Protein AF-A0A2G9HVF0-F1 (afdb_monomer_lite)

Radius of gyration: 11.87 Å; chains: 1; bounding box: 30×28×26 Å

Sequence (80 aa):
MAVGDKVQIKCKIREYDLDIEALAVIHEFLTHFPRAQDHDEALDIFLDDYFLSHNSNVLDKERVHGVVRSLLEGLAIIND

Structure (mmCIF, N/CA/C/O backbone):
data_AF-A0A2G9HVF0-F1
#
_entry.id   AF-A0A2G9HVF0-F1
#
loop_
_atom_site.group_PDB
_atom_site.id
_atom_site.type_symbol
_atom_site.label_atom_id
_atom_site.label_alt_id
_atom_site.label_comp_id
_atom_site.label_asym_id
_atom_site.label_entity_id
_atom_site.label_seq_id
_atom_site.pdbx_PDB_ins_code
_atom_site.Cartn_x
_atom_site.Cartn_y
_atom_site.Cartn_z
_atom_site.occupancy
_atom_site.B_iso_or_equiv
_atom_site.auth_seq_id
_atom_site.auth_comp_id
_atom_site.auth_asym_id
_atom_site.auth_atom_id
_atom_site.pdbx_PDB_model_num
ATOM 1 N N . MET A 1 1 ? 3.065 11.711 -13.228 1.00 62.66 1 MET A N 1
ATOM 2 C CA . MET A 1 1 ? 2.310 11.712 -11.960 1.00 62.66 1 MET A CA 1
ATOM 3 C C . MET A 1 1 ? 3.244 11.223 -10.872 1.00 62.66 1 MET A C 1
ATOM 5 O O . MET A 1 1 ? 3.982 10.280 -11.145 1.00 62.66 1 MET A O 1
ATOM 9 N N . ALA A 1 2 ? 3.287 11.893 -9.719 1.00 81.62 2 ALA A N 1
ATOM 10 C CA . ALA A 1 2 ? 4.146 11.472 -8.616 1.00 81.62 2 ALA A CA 1
ATOM 11 C C . ALA A 1 2 ? 3.595 10.189 -7.968 1.00 81.62 2 ALA A C 1
ATOM 13 O O . ALA A 1 2 ? 2.401 9.908 -8.060 1.00 81.62 2 ALA A O 1
ATOM 14 N N . VAL A 1 3 ? 4.459 9.404 -7.319 1.00 80.88 3 VAL A N 1
ATOM 15 C CA . VAL A 1 3 ? 4.063 8.137 -6.677 1.00 80.88 3 VAL A CA 1
ATOM 16 C C . VAL A 1 3 ? 3.021 8.375 -5.576 1.00 80.88 3 VAL A C 1
ATOM 18 O O . VAL A 1 3 ? 2.047 7.636 -5.495 1.00 80.88 3 VAL A O 1
ATOM 21 N N . GLY A 1 4 ? 3.150 9.455 -4.798 1.00 83.75 4 GLY A N 1
ATOM 22 C CA . GLY A 1 4 ? 2.155 9.822 -3.783 1.00 83.75 4 GLY A CA 1
ATOM 23 C C . GLY A 1 4 ? 0.756 10.079 -4.358 1.00 83.75 4 GLY A C 1
ATOM 24 O O . GLY A 1 4 ? -0.227 9.582 -3.812 1.00 83.75 4 GLY A O 1
ATOM 25 N N . ASP A 1 5 ? 0.663 10.772 -5.499 1.00 85.62 5 ASP A N 1
ATOM 26 C CA . ASP A 1 5 ? -0.620 11.025 -6.173 1.00 85.62 5 ASP A CA 1
ATOM 27 C C . ASP A 1 5 ? -1.263 9.714 -6.644 1.00 85.62 5 ASP A C 1
ATOM 29 O O . ASP A 1 5 ? -2.472 9.526 -6.510 1.00 85.62 5 ASP A O 1
ATOM 33 N N . LYS A 1 6 ? -0.449 8.779 -7.163 1.00 87.50 6 LYS A N 1
ATOM 34 C CA . LYS A 1 6 ? -0.918 7.450 -7.582 1.00 87.50 6 LYS A CA 1
ATOM 35 C C . LYS A 1 6 ? -1.537 6.682 -6.417 1.00 87.50 6 LYS A C 1
ATOM 37 O O . LYS A 1 6 ? -2.643 6.164 -6.562 1.00 87.50 6 LYS A O 1
ATOM 42 N N . VAL A 1 7 ? -0.846 6.642 -5.274 1.00 90.06 7 VAL A N 1
ATOM 43 C CA . VAL A 1 7 ? -1.319 5.945 -4.068 1.00 90.06 7 VAL A CA 1
ATOM 44 C C . VAL A 1 7 ? -2.659 6.515 -3.616 1.00 90.06 7 VAL A C 1
ATOM 46 O O . VAL A 1 7 ? -3.614 5.761 -3.435 1.00 90.06 7 VAL A O 1
ATOM 49 N N . GLN A 1 8 ? -2.765 7.841 -3.519 1.00 90.00 8 GLN A N 1
ATOM 50 C CA . GLN A 1 8 ? -4.004 8.502 -3.106 1.00 90.00 8 GLN A CA 1
ATOM 51 C C . GLN A 1 8 ? -5.164 8.228 -4.074 1.00 90.00 8 GLN A C 1
ATOM 53 O O . GLN A 1 8 ? -6.271 7.919 -3.634 1.00 90.00 8 GLN A O 1
ATOM 58 N N . ILE A 1 9 ? -4.927 8.295 -5.391 1.00 91.25 9 ILE A N 1
ATOM 59 C CA . ILE A 1 9 ? -5.957 8.019 -6.406 1.00 91.25 9 ILE A CA 1
ATOM 60 C C . ILE A 1 9 ? -6.444 6.569 -6.314 1.00 91.25 9 ILE A C 1
ATOM 62 O O . ILE A 1 9 ? -7.652 6.334 -6.316 1.00 91.25 9 ILE A O 1
ATOM 66 N N . LYS A 1 10 ? -5.530 5.600 -6.206 1.00 90.69 10 LYS A N 1
ATOM 67 C CA . LYS A 1 10 ? -5.867 4.173 -6.099 1.00 90.69 10 LYS A CA 1
ATOM 68 C C . LYS A 1 10 ? -6.640 3.858 -4.819 1.00 90.69 10 LYS A C 1
ATOM 70 O O . LYS A 1 10 ? -7.665 3.185 -4.900 1.00 90.69 10 LYS A O 1
ATOM 75 N N . CYS A 1 11 ? -6.208 4.397 -3.676 1.00 91.31 11 CYS A N 1
ATOM 76 C CA . CYS A 1 11 ? -6.932 4.258 -2.409 1.00 91.31 11 CYS A CA 1
ATOM 77 C C . CYS A 1 11 ? -8.352 4.823 -2.532 1.00 91.31 11 CYS A C 1
ATOM 79 O O . CYS A 1 11 ? -9.316 4.141 -2.202 1.00 91.31 11 CYS A O 1
ATOM 81 N N . LYS A 1 12 ? -8.495 6.018 -3.119 1.00 91.06 12 LYS A N 1
ATOM 82 C CA . LYS A 1 12 ? -9.795 6.667 -3.316 1.00 91.06 12 LYS A CA 1
ATOM 83 C C . LYS A 1 12 ? -10.735 5.876 -4.231 1.00 91.06 12 LYS A C 1
ATOM 85 O O . LYS A 1 12 ? -11.921 5.790 -3.935 1.00 91.06 12 LYS A O 1
ATOM 90 N N . ILE A 1 13 ? -10.232 5.310 -5.333 1.00 92.31 13 ILE A N 1
ATOM 91 C CA . ILE A 1 13 ? -11.033 4.482 -6.257 1.00 92.31 13 ILE A CA 1
ATOM 92 C C . ILE A 1 13 ? -11.566 3.228 -5.554 1.00 92.31 13 ILE A C 1
ATOM 94 O O . ILE A 1 13 ? -12.677 2.797 -5.842 1.00 92.31 13 ILE A O 1
ATOM 98 N N . ARG A 1 14 ? -10.777 2.659 -4.639 1.00 90.75 14 ARG A N 1
ATOM 99 C CA . ARG A 1 14 ? -11.122 1.458 -3.872 1.00 90.75 14 ARG A CA 1
ATOM 100 C C . ARG A 1 14 ? -11.788 1.760 -2.520 1.00 90.75 14 ARG A C 1
ATOM 102 O O . ARG A 1 14 ? -11.928 0.857 -1.708 1.00 90.75 14 ARG A O 1
ATOM 109 N N . GLU A 1 15 ? -12.187 3.012 -2.286 1.00 91.88 15 GLU A N 1
ATOM 110 C CA . GLU A 1 15 ? -12.868 3.464 -1.063 1.00 91.88 15 GLU A CA 1
ATOM 111 C C . GLU A 1 15 ? -12.069 3.234 0.236 1.00 91.88 15 GLU A C 1
ATOM 113 O O . GLU A 1 15 ? -12.653 3.065 1.308 1.00 91.88 15 GLU A O 1
ATOM 118 N N . TYR A 1 16 ? -10.734 3.266 0.154 1.00 92.94 16 TYR A N 1
ATOM 119 C CA . TYR A 1 16 ? -9.870 3.281 1.332 1.00 92.94 16 TYR A CA 1
ATOM 120 C C . TYR A 1 16 ? -9.729 4.686 1.915 1.00 92.94 16 TYR A C 1
ATOM 122 O O . TYR A 1 16 ? -9.510 5.659 1.187 1.00 92.94 16 TYR A O 1
ATOM 130 N N . ASP A 1 17 ? -9.759 4.759 3.241 1.00 92.62 17 ASP A N 1
ATOM 131 C CA . ASP A 1 17 ? -9.305 5.907 4.015 1.00 92.62 17 ASP A CA 1
ATOM 132 C C . ASP A 1 17 ? -7.815 5.734 4.337 1.00 92.62 17 ASP A C 1
ATOM 134 O O . ASP A 1 17 ? -7.414 4.736 4.942 1.00 92.62 17 ASP A O 1
ATOM 138 N N . LEU A 1 18 ? -6.985 6.667 3.870 1.00 91.38 18 LEU A N 1
ATOM 139 C CA . LEU A 1 18 ? -5.529 6.580 3.948 1.00 91.38 18 LEU A CA 1
ATOM 140 C C . LEU A 1 18 ? -4.998 7.547 5.002 1.00 91.38 18 LEU A C 1
ATOM 142 O O . LEU A 1 18 ? -5.030 8.763 4.802 1.00 91.38 18 LEU A O 1
ATOM 146 N N . ASP A 1 19 ? -4.425 7.001 6.074 1.00 90.94 19 ASP A N 1
ATOM 147 C CA . ASP A 1 19 ? -3.679 7.801 7.039 1.00 90.94 19 ASP A CA 1
ATOM 148 C C . ASP A 1 19 ? -2.432 8.410 6.371 1.00 90.94 19 ASP A C 1
ATOM 150 O O . ASP A 1 19 ? -1.718 7.758 5.599 1.00 90.94 19 ASP A O 1
ATOM 154 N N . ILE A 1 20 ? -2.137 9.671 6.688 1.00 87.12 20 ILE A N 1
ATOM 155 C CA . ILE A 1 20 ? -0.944 10.366 6.202 1.00 87.12 20 ILE A CA 1
ATOM 156 C C . ILE 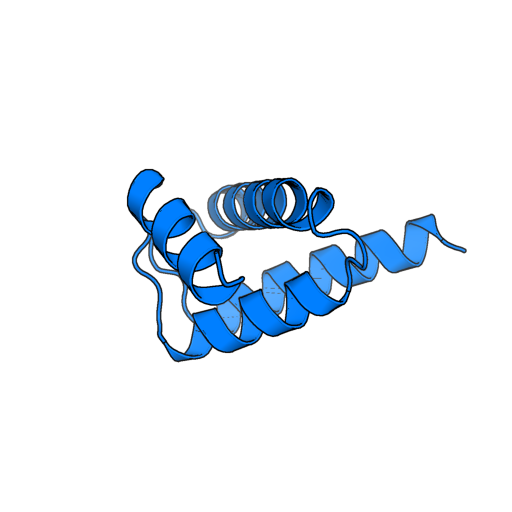A 1 20 ? 0.341 9.631 6.598 1.00 87.12 20 ILE A C 1
ATOM 158 O O . ILE A 1 20 ? 1.298 9.612 5.823 1.00 87.12 20 ILE A O 1
ATOM 162 N N . GLU A 1 21 ? 0.362 8.984 7.768 1.00 90.75 21 GLU A N 1
ATOM 163 C CA . GLU A 1 21 ? 1.508 8.181 8.186 1.00 90.75 21 GLU A CA 1
ATOM 164 C C . GLU A 1 21 ? 1.634 6.884 7.375 1.00 90.75 21 GLU A C 1
ATOM 166 O O . GLU A 1 21 ? 2.750 6.449 7.089 1.00 90.75 21 GLU A O 1
ATOM 171 N N . ALA A 1 22 ? 0.515 6.290 6.952 1.00 93.25 22 ALA A N 1
ATOM 172 C CA . ALA A 1 22 ? 0.511 5.092 6.115 1.00 93.25 22 ALA A CA 1
ATOM 173 C C . ALA A 1 22 ? 0.993 5.388 4.686 1.00 93.25 22 ALA A C 1
ATOM 175 O O . ALA A 1 22 ? 1.694 4.567 4.092 1.00 93.25 22 ALA A O 1
ATOM 176 N N . LEU A 1 23 ? 0.706 6.582 4.149 1.00 92.56 23 LEU A N 1
ATOM 177 C CA . LEU A 1 23 ? 1.199 7.005 2.833 1.00 92.56 23 LEU A CA 1
ATOM 178 C C . LEU A 1 23 ? 2.733 6.945 2.744 1.00 92.56 23 LEU A C 1
ATOM 180 O O . LEU A 1 23 ? 3.266 6.523 1.718 1.00 92.56 23 LEU A O 1
ATOM 184 N N . A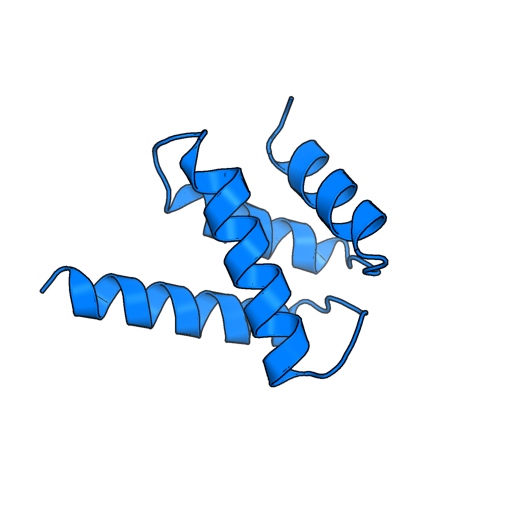LA A 1 24 ? 3.440 7.343 3.807 1.00 91.94 24 ALA A N 1
ATOM 185 C CA . ALA A 1 24 ? 4.901 7.292 3.845 1.00 91.94 24 ALA A CA 1
ATOM 186 C C . ALA A 1 24 ? 5.425 5.850 3.739 1.00 91.94 24 ALA A C 1
ATOM 188 O O . ALA A 1 24 ? 6.362 5.595 2.984 1.00 91.94 24 ALA A O 1
ATOM 189 N N . VAL A 1 25 ? 4.772 4.910 4.427 1.00 94.56 25 VAL A N 1
ATOM 190 C CA . VAL A 1 25 ? 5.133 3.483 4.413 1.00 94.56 25 VAL A CA 1
ATOM 191 C C . VAL A 1 25 ? 4.883 2.864 3.038 1.00 94.56 25 VAL A C 1
ATOM 193 O O . VAL A 1 25 ? 5.743 2.164 2.508 1.00 94.56 25 VAL A O 1
ATOM 196 N N . ILE A 1 26 ? 3.736 3.160 2.419 1.00 94.25 26 ILE A N 1
ATOM 197 C CA . ILE A 1 26 ? 3.423 2.677 1.065 1.00 94.25 26 ILE A CA 1
ATOM 198 C C . ILE A 1 26 ? 4.414 3.265 0.054 1.00 94.25 26 ILE A C 1
ATOM 200 O O . ILE A 1 26 ? 4.869 2.570 -0.851 1.00 94.25 26 ILE A O 1
ATOM 204 N N . HIS A 1 27 ? 4.785 4.537 0.205 1.00 91.94 27 HIS A N 1
ATOM 205 C CA . HIS A 1 27 ? 5.772 5.161 -0.668 1.00 91.94 27 HIS A CA 1
ATOM 206 C C . HIS A 1 27 ? 7.143 4.485 -0.555 1.00 91.94 27 HIS A C 1
ATOM 208 O O . HIS A 1 27 ? 7.741 4.174 -1.582 1.00 91.94 27 HIS A O 1
ATOM 214 N N . GLU A 1 28 ? 7.617 4.221 0.666 1.00 92.25 28 GLU A N 1
ATOM 215 C CA . GLU A 1 28 ? 8.855 3.476 0.913 1.00 92.25 28 GLU A CA 1
ATOM 216 C C . GLU A 1 28 ? 8.800 2.076 0.289 1.00 92.25 28 GLU A C 1
ATOM 218 O O . GLU A 1 28 ? 9.701 1.719 -0.469 1.00 92.25 28 GLU A O 1
ATOM 223 N N . PHE A 1 29 ? 7.708 1.333 0.492 1.00 94.25 29 PHE A N 1
ATOM 224 C CA . PHE A 1 29 ? 7.477 0.029 -0.139 1.00 94.25 29 PHE A CA 1
ATOM 225 C C . PHE A 1 29 ? 7.635 0.079 -1.665 1.00 94.25 29 PHE A C 1
ATOM 227 O O . PHE A 1 29 ? 8.340 -0.746 -2.246 1.00 94.25 29 PHE A O 1
ATOM 234 N N . LEU A 1 30 ? 7.054 1.085 -2.325 1.00 92.69 30 LEU A N 1
ATOM 235 C CA . LEU A 1 30 ? 7.140 1.225 -3.780 1.00 92.69 30 LEU A CA 1
ATOM 236 C C . LEU A 1 30 ? 8.565 1.528 -4.278 1.00 92.69 30 LEU A C 1
ATOM 238 O O . LEU A 1 30 ? 8.878 1.236 -5.433 1.00 92.69 30 LEU A O 1
ATOM 242 N N . THR A 1 31 ? 9.463 2.045 -3.429 1.00 91.44 31 THR A N 1
ATOM 243 C CA . THR A 1 31 ? 10.876 2.244 -3.806 1.00 91.44 31 THR A CA 1
ATOM 244 C C . THR A 1 31 ? 11.646 0.937 -4.013 1.00 91.44 31 THR A C 1
ATOM 246 O O . THR A 1 31 ? 12.659 0.945 -4.713 1.00 91.44 31 THR A O 1
ATOM 249 N N . HIS A 1 32 ? 11.145 -0.195 -3.499 1.00 91.19 32 HIS A N 1
ATOM 250 C CA . HIS A 1 32 ? 11.723 -1.520 -3.755 1.00 91.19 32 HIS A CA 1
ATOM 251 C C . HIS A 1 32 ? 11.501 -2.006 -5.197 1.00 91.19 32 HIS A C 1
ATOM 253 O O . HIS A 1 32 ? 12.156 -2.952 -5.636 1.00 91.19 32 HIS A O 1
ATOM 259 N N . PHE A 1 33 ? 10.624 -1.343 -5.957 1.00 89.38 33 PHE A N 1
ATOM 260 C CA . PHE A 1 33 ? 10.319 -1.673 -7.344 1.00 89.38 33 PHE A CA 1
ATOM 261 C C . PHE A 1 33 ? 10.947 -0.620 -8.274 1.00 89.38 33 PHE A C 1
ATOM 263 O O . PHE A 1 33 ? 10.452 0.506 -8.369 1.00 89.38 33 PHE A O 1
ATOM 270 N N . PRO A 1 34 ? 12.045 -0.939 -8.984 1.00 83.94 34 PRO A N 1
ATOM 271 C CA . PRO A 1 34 ? 12.796 0.053 -9.756 1.00 83.94 34 PRO A CA 1
ATOM 272 C C . PRO A 1 34 ? 12.070 0.516 -11.025 1.00 83.94 34 PRO A C 1
ATOM 274 O O . PRO A 1 34 ? 12.401 1.567 -11.577 1.00 83.94 34 PRO A O 1
ATOM 277 N N . ARG A 1 35 ? 11.091 -0.250 -11.522 1.00 87.25 35 ARG A N 1
ATOM 278 C CA . ARG A 1 35 ? 10.324 0.117 -12.715 1.00 87.25 35 ARG A CA 1
ATOM 279 C C . ARG A 1 35 ? 8.996 0.729 -12.297 1.00 87.25 35 ARG A C 1
ATOM 281 O O . ARG A 1 35 ? 8.187 0.098 -11.632 1.00 87.25 35 ARG A O 1
ATOM 288 N N . ALA A 1 36 ? 8.723 1.933 -12.792 1.00 82.69 36 ALA A N 1
ATOM 289 C CA . ALA A 1 36 ? 7.484 2.655 -12.501 1.00 82.69 36 ALA A CA 1
ATOM 290 C C . ALA A 1 36 ? 6.202 1.923 -12.950 1.00 82.69 36 ALA A C 1
ATOM 292 O O . ALA A 1 36 ? 5.121 2.248 -12.465 1.00 82.69 36 ALA A O 1
ATOM 293 N N . GLN A 1 37 ? 6.314 0.976 -13.890 1.00 85.75 37 GLN A N 1
ATOM 294 C CA . GLN A 1 37 ? 5.204 0.121 -14.320 1.00 85.75 37 GLN A CA 1
ATOM 295 C C . GLN A 1 37 ? 4.813 -0.898 -13.232 1.00 85.75 37 GLN A C 1
ATOM 297 O O . GLN A 1 37 ? 3.637 -1.206 -13.088 1.00 85.75 37 GLN A O 1
ATOM 302 N N . ASP A 1 38 ? 5.788 -1.360 -12.438 1.00 89.56 38 ASP A N 1
ATOM 303 C CA . ASP A 1 38 ? 5.590 -2.373 -11.399 1.00 89.56 38 ASP A CA 1
ATOM 304 C C . ASP A 1 38 ? 4.937 -1.737 -10.154 1.00 89.56 38 ASP A C 1
ATOM 306 O O . ASP A 1 38 ? 4.396 -2.434 -9.307 1.00 89.56 38 ASP A O 1
ATOM 310 N N . HIS A 1 39 ? 4.944 -0.399 -10.041 1.00 91.06 39 HIS A N 1
ATOM 311 C CA . HIS A 1 39 ? 4.343 0.325 -8.911 1.00 91.06 39 HIS A CA 1
ATOM 312 C C . HIS A 1 39 ? 2.833 0.147 -8.840 1.00 91.06 39 HIS A C 1
ATOM 314 O O . HIS A 1 39 ? 2.286 0.006 -7.752 1.00 91.06 39 HIS A O 1
ATOM 320 N N . ASP A 1 40 ? 2.158 0.200 -9.989 1.00 89.69 40 ASP A N 1
ATOM 321 C CA . ASP A 1 40 ? 0.702 0.087 -10.030 1.00 89.69 40 ASP A CA 1
ATOM 322 C C . ASP A 1 40 ? 0.260 -1.344 -9.677 1.00 89.69 40 ASP A C 1
ATOM 324 O O . ASP A 1 40 ? -0.703 -1.507 -8.932 1.00 89.69 40 ASP A O 1
ATOM 328 N N . GLU A 1 41 ? 1.009 -2.355 -10.131 1.00 91.38 41 GLU A N 1
ATOM 329 C CA . GLU A 1 41 ? 0.795 -3.767 -9.786 1.00 91.38 41 GLU A CA 1
ATOM 330 C C . GLU A 1 41 ? 1.123 -4.057 -8.315 1.00 91.38 41 GLU A C 1
ATOM 332 O O . GLU A 1 41 ? 0.302 -4.632 -7.605 1.00 91.38 41 GLU A O 1
ATOM 337 N N . ALA A 1 42 ? 2.274 -3.594 -7.817 1.00 92.81 42 ALA A N 1
ATOM 338 C CA . ALA A 1 42 ? 2.662 -3.748 -6.416 1.00 92.81 42 ALA A CA 1
ATOM 339 C C . ALA A 1 42 ? 1.646 -3.099 -5.466 1.00 92.81 42 ALA A C 1
ATOM 341 O O . ALA A 1 42 ? 1.322 -3.659 -4.419 1.00 92.81 42 ALA A O 1
ATOM 342 N N . LEU A 1 43 ? 1.119 -1.930 -5.839 1.00 94.06 43 LEU A N 1
ATOM 343 C CA . LEU A 1 43 ? 0.083 -1.252 -5.071 1.00 94.06 43 LEU A CA 1
ATOM 344 C C . LEU A 1 43 ? -1.248 -2.011 -5.101 1.00 94.06 43 LEU A C 1
ATOM 346 O O . LEU A 1 43 ? -1.916 -2.085 -4.074 1.00 94.06 43 LEU A O 1
ATOM 350 N N . ASP A 1 44 ? -1.637 -2.580 -6.244 1.00 92.56 44 ASP A N 1
ATOM 351 C CA . ASP A 1 44 ? -2.847 -3.401 -6.333 1.00 92.56 44 ASP A CA 1
ATOM 352 C C . ASP A 1 44 ? -2.735 -4.657 -5.452 1.00 92.56 44 ASP A C 1
ATOM 354 O O . ASP A 1 44 ? -3.651 -4.920 -4.675 1.00 92.56 44 ASP A O 1
ATOM 358 N N . ILE A 1 45 ? -1.593 -5.354 -5.490 1.00 93.88 45 ILE A N 1
ATOM 359 C CA . ILE A 1 45 ? -1.308 -6.519 -4.634 1.00 93.88 45 ILE A CA 1
ATOM 360 C C . ILE A 1 45 ? -1.356 -6.137 -3.153 1.00 93.88 45 ILE A C 1
ATOM 362 O O . ILE A 1 45 ? -1.977 -6.836 -2.357 1.00 93.88 45 ILE A O 1
ATOM 366 N N . PHE A 1 46 ? -0.728 -5.019 -2.780 1.00 95.38 46 PHE A N 1
ATOM 367 C CA . PHE A 1 46 ? -0.751 -4.522 -1.407 1.00 95.38 46 PHE A CA 1
ATOM 368 C C . PHE A 1 46 ? -2.181 -4.268 -0.909 1.00 95.38 46 PHE A C 1
ATOM 370 O O . PHE A 1 46 ? -2.525 -4.687 0.195 1.00 95.38 46 PHE A O 1
ATOM 377 N N . LEU A 1 47 ? -3.019 -3.601 -1.709 1.00 93.56 47 LEU A N 1
ATOM 378 C CA . LEU A 1 47 ? -4.400 -3.298 -1.321 1.00 93.56 47 LEU A CA 1
ATOM 379 C C . LEU A 1 47 ? -5.254 -4.571 -1.228 1.00 93.56 47 LEU A C 1
ATOM 381 O O . LEU A 1 47 ? -6.052 -4.695 -0.299 1.00 93.56 47 LEU A O 1
ATOM 385 N N . ASP A 1 48 ? -5.058 -5.528 -2.138 1.00 92.19 48 ASP A N 1
ATOM 386 C CA . ASP A 1 48 ? -5.746 -6.822 -2.097 1.00 92.19 48 ASP A CA 1
ATOM 387 C C . ASP A 1 48 ? -5.352 -7.630 -0.849 1.00 92.19 48 ASP A C 1
ATOM 389 O O . ASP A 1 48 ? -6.226 -8.112 -0.125 1.00 92.19 48 ASP A O 1
ATOM 393 N N . ASP A 1 49 ? -4.055 -7.728 -0.541 1.00 92.38 49 ASP A N 1
ATOM 394 C CA . ASP A 1 49 ? -3.573 -8.427 0.656 1.00 92.38 49 ASP A CA 1
ATOM 395 C C . ASP A 1 49 ? -4.061 -7.747 1.943 1.00 92.38 49 ASP A C 1
ATOM 397 O O . ASP A 1 49 ? -4.534 -8.412 2.869 1.00 92.38 49 ASP A O 1
ATOM 401 N N . TYR A 1 50 ? -4.051 -6.410 1.980 1.00 93.75 50 TYR A N 1
ATOM 402 C CA . TYR A 1 50 ? -4.572 -5.640 3.106 1.00 93.75 50 TYR A CA 1
ATOM 403 C C . TYR A 1 50 ? -6.057 -5.926 3.359 1.00 93.75 50 TYR A C 1
ATOM 405 O O . TYR A 1 50 ? -6.461 -6.169 4.502 1.00 93.75 50 TYR A O 1
ATOM 413 N N . PHE A 1 51 ? -6.873 -5.931 2.299 1.00 90.38 51 PHE A N 1
ATOM 414 C CA . PHE A 1 51 ? -8.295 -6.257 2.398 1.00 90.38 51 PHE A CA 1
ATOM 415 C C . PHE A 1 51 ? -8.512 -7.656 2.977 1.00 90.38 51 PHE A C 1
ATOM 417 O O . PHE A 1 51 ? -9.299 -7.829 3.909 1.00 90.38 51 PHE A O 1
ATOM 424 N N . LEU A 1 52 ? -7.787 -8.647 2.450 1.00 89.75 52 LEU A N 1
ATOM 425 C CA . LEU A 1 52 ? -7.919 -10.048 2.846 1.00 89.75 52 LEU A CA 1
ATOM 426 C C . LEU A 1 52 ? -7.467 -10.296 4.291 1.00 89.75 52 LEU A C 1
ATOM 428 O O . LEU A 1 52 ? -8.076 -11.104 4.992 1.00 89.75 52 LEU A O 1
ATOM 432 N N . SER A 1 53 ? -6.422 -9.603 4.743 1.00 89.38 53 SER A N 1
ATOM 433 C CA . SER A 1 53 ? -5.833 -9.792 6.074 1.00 89.38 53 SER A CA 1
ATOM 434 C C . SER A 1 53 ? -6.579 -9.055 7.189 1.00 89.38 53 SER A C 1
ATOM 436 O O . SER A 1 53 ? -6.641 -9.557 8.312 1.00 89.38 53 SER A O 1
ATOM 438 N N . HIS A 1 54 ? -7.167 -7.889 6.903 1.00 89.50 54 HIS A N 1
ATOM 439 C CA . HIS A 1 54 ? -7.728 -7.013 7.940 1.00 89.50 54 HIS A CA 1
ATOM 440 C C . HIS A 1 54 ? -9.229 -6.748 7.811 1.00 89.50 54 HIS A C 1
ATOM 442 O O . HIS A 1 54 ? -9.823 -6.254 8.773 1.00 89.50 54 HIS A O 1
ATOM 448 N N . ASN A 1 55 ? -9.848 -7.056 6.663 1.00 88.06 55 ASN A N 1
ATOM 449 C CA . ASN A 1 55 ? -11.262 -6.777 6.378 1.00 88.06 55 ASN A CA 1
ATOM 450 C C . ASN A 1 55 ? -11.663 -5.330 6.751 1.00 88.06 55 ASN A C 1
ATOM 452 O O . ASN A 1 55 ? -12.698 -5.083 7.373 1.00 88.06 55 ASN A O 1
ATOM 456 N N . SER A 1 56 ? -10.774 -4.379 6.448 1.00 86.88 56 SER A N 1
ATOM 457 C CA . SER A 1 56 ? -10.858 -2.970 6.837 1.00 86.88 56 SER A CA 1
ATOM 458 C C . SER A 1 56 ? -10.533 -2.089 5.641 1.00 86.88 56 SER A C 1
ATOM 460 O O . SER A 1 56 ? -9.578 -2.361 4.915 1.00 86.88 56 SER A O 1
ATOM 462 N N . ASN A 1 57 ? -11.280 -0.995 5.500 1.00 87.94 57 ASN A N 1
ATOM 463 C CA . ASN A 1 57 ? -11.027 0.034 4.491 1.00 87.94 57 ASN A CA 1
ATOM 464 C C . ASN A 1 57 ? -10.229 1.222 5.056 1.00 87.94 57 ASN A C 1
ATOM 466 O O . ASN A 1 57 ? -9.985 2.188 4.349 1.00 87.94 57 ASN A O 1
ATOM 470 N N . VAL A 1 58 ? -9.819 1.178 6.325 1.00 92.44 58 VAL A N 1
ATOM 471 C CA . VAL A 1 58 ? -8.923 2.181 6.921 1.00 92.44 58 VAL A CA 1
ATOM 472 C C . VAL A 1 58 ? -7.505 1.641 6.879 1.00 92.44 58 VAL A C 1
ATOM 474 O O . VAL A 1 58 ? -7.267 0.599 7.480 1.00 92.44 58 VAL A O 1
ATOM 477 N N . LEU A 1 59 ? -6.599 2.342 6.197 1.00 93.19 59 LEU A N 1
ATOM 478 C CA . LEU A 1 59 ? -5.170 2.040 6.100 1.00 93.19 59 LEU A CA 1
ATOM 479 C C . LEU A 1 59 ? -4.409 2.773 7.212 1.00 93.19 59 LEU A C 1
ATOM 481 O O . LEU A 1 59 ? -3.909 3.878 7.004 1.00 93.19 59 LEU A O 1
ATOM 485 N N . ASP A 1 60 ? -4.319 2.161 8.394 1.00 93.62 60 ASP A N 1
ATOM 486 C CA . ASP A 1 60 ? -3.472 2.661 9.482 1.00 93.62 60 ASP A CA 1
ATOM 487 C C . ASP A 1 60 ? -2.019 2.182 9.361 1.00 93.62 60 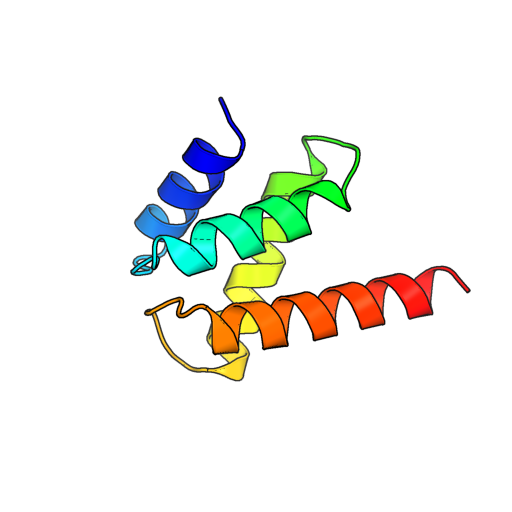ASP A C 1
ATOM 489 O O . ASP A 1 60 ? -1.714 1.118 8.814 1.00 93.62 60 ASP A O 1
ATOM 493 N N . LYS A 1 61 ? -1.106 2.975 9.920 1.00 93.38 61 LYS A N 1
ATOM 494 C CA . LYS A 1 61 ? 0.340 2.770 9.823 1.00 93.38 61 LYS A CA 1
ATOM 495 C C . LYS A 1 61 ? 0.808 1.380 10.269 1.00 93.38 61 LYS A C 1
ATOM 497 O O . LYS A 1 61 ? 1.660 0.794 9.603 1.00 93.38 61 LYS A O 1
ATOM 502 N N . GLU A 1 62 ? 0.299 0.860 11.388 1.00 93.38 62 GLU A N 1
ATOM 503 C CA . GLU A 1 62 ? 0.785 -0.402 11.963 1.00 93.38 62 GLU A CA 1
ATOM 504 C C . GLU A 1 62 ? 0.407 -1.594 11.084 1.00 93.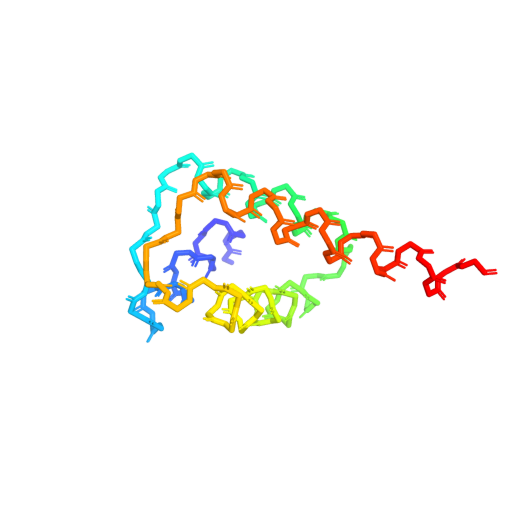38 62 GLU A C 1
ATOM 506 O O . GLU A 1 62 ? 1.260 -2.428 10.764 1.00 93.38 62 GLU A O 1
ATOM 511 N N . ARG A 1 63 ? -0.851 -1.649 10.634 1.00 94.19 63 ARG A N 1
ATOM 512 C CA . ARG A 1 63 ? -1.319 -2.714 9.736 1.00 94.19 63 ARG A CA 1
ATOM 513 C C . ARG A 1 63 ? -0.638 -2.646 8.376 1.00 94.19 63 ARG A C 1
ATOM 515 O O . ARG A 1 63 ? -0.222 -3.678 7.852 1.00 94.19 63 ARG A O 1
ATOM 522 N N . VAL A 1 64 ? -0.468 -1.439 7.829 1.00 95.38 64 VAL A N 1
ATOM 523 C CA . VAL A 1 64 ? 0.254 -1.233 6.566 1.00 95.38 64 VAL A CA 1
ATOM 524 C C . VAL A 1 64 ? 1.698 -1.724 6.674 1.00 95.38 64 VAL A C 1
ATOM 526 O O . VAL A 1 64 ? 2.148 -2.459 5.797 1.00 95.38 64 VAL A O 1
ATOM 529 N N . HIS A 1 65 ? 2.406 -1.406 7.762 1.00 95.19 65 HIS A N 1
ATOM 530 C CA . HIS A 1 65 ? 3.749 -1.942 8.002 1.00 95.19 65 HIS A CA 1
ATOM 531 C C . HIS A 1 65 ? 3.775 -3.471 8.055 1.00 95.19 65 HIS A C 1
ATOM 533 O O . HIS A 1 65 ? 4.696 -4.082 7.513 1.00 95.19 65 HIS A O 1
ATOM 539 N N . GLY A 1 66 ? 2.781 -4.087 8.703 1.00 94.50 66 GLY A N 1
ATOM 540 C CA . GLY A 1 66 ? 2.651 -5.540 8.774 1.00 94.50 66 GLY A CA 1
ATOM 541 C C . GLY A 1 66 ? 2.573 -6.184 7.390 1.00 94.50 66 GLY A C 1
ATOM 542 O O . GLY A 1 66 ? 3.381 -7.061 7.087 1.00 9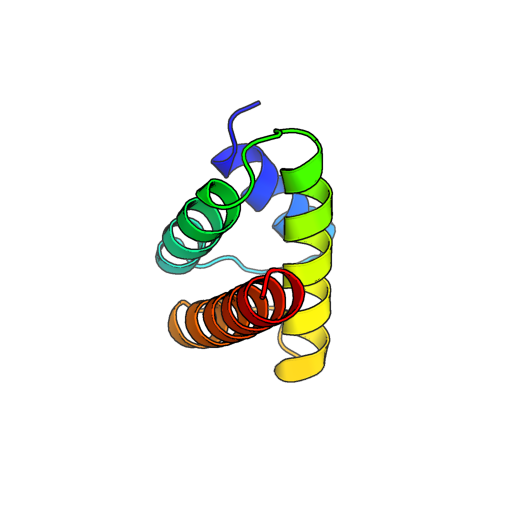4.50 66 GLY A O 1
ATOM 543 N N . VAL A 1 67 ? 1.659 -5.695 6.547 1.00 95.00 67 VAL A N 1
ATOM 544 C CA . VAL A 1 67 ? 1.470 -6.180 5.168 1.00 95.00 67 VAL A CA 1
ATOM 545 C C . VAL A 1 67 ? 2.722 -5.947 4.324 1.00 95.00 67 VAL A C 1
ATOM 547 O O . VAL A 1 67 ? 3.224 -6.876 3.696 1.00 95.00 67 VAL A O 1
ATOM 550 N N . VAL A 1 68 ? 3.282 -4.732 4.349 1.00 95.00 68 VAL A N 1
ATOM 551 C CA . VAL A 1 68 ? 4.502 -4.395 3.596 1.00 95.00 68 VAL A CA 1
ATOM 552 C C . VAL A 1 68 ? 5.655 -5.322 3.968 1.00 95.00 68 VAL A C 1
ATOM 554 O O . VAL A 1 68 ? 6.325 -5.845 3.079 1.00 95.00 68 VAL A O 1
ATOM 557 N N . ARG A 1 69 ? 5.874 -5.572 5.265 1.00 94.75 69 ARG A N 1
ATOM 558 C CA . ARG A 1 69 ? 6.916 -6.499 5.719 1.00 94.75 69 ARG A CA 1
ATOM 559 C C . ARG A 1 69 ? 6.695 -7.897 5.146 1.00 94.75 69 ARG A C 1
ATOM 561 O O . ARG A 1 69 ? 7.626 -8.450 4.573 1.00 94.75 69 ARG A O 1
ATOM 568 N N . SER A 1 70 ? 5.484 -8.440 5.258 1.00 93.31 70 SER A N 1
ATOM 569 C CA . SER A 1 70 ? 5.171 -9.780 4.749 1.00 93.31 70 SER A CA 1
ATOM 570 C C . SER A 1 70 ? 5.358 -9.896 3.232 1.00 93.31 70 SER A C 1
ATOM 572 O O . SER A 1 70 ? 5.903 -10.892 2.757 1.00 93.31 70 SER A O 1
ATOM 574 N N . LEU A 1 71 ? 4.984 -8.865 2.469 1.00 93.38 71 LEU A N 1
ATOM 575 C CA . LEU A 1 71 ? 5.202 -8.826 1.020 1.00 93.38 71 LEU A CA 1
ATOM 576 C C . LEU A 1 71 ? 6.695 -8.779 0.665 1.00 93.38 71 LEU A C 1
ATOM 578 O O . LEU A 1 71 ? 7.143 -9.522 -0.207 1.00 93.38 71 LEU A O 1
ATOM 582 N N . LEU A 1 72 ? 7.479 -7.940 1.348 1.00 92.19 72 LEU A N 1
ATOM 583 C CA . LEU A 1 72 ? 8.923 -7.836 1.116 1.00 92.19 72 LEU A CA 1
ATOM 584 C C . LEU A 1 72 ? 9.672 -9.117 1.515 1.00 92.19 72 LEU A C 1
ATOM 586 O O . LEU A 1 72 ? 10.583 -9.532 0.802 1.00 92.19 72 LEU A O 1
ATOM 590 N N . GLU A 1 73 ? 9.273 -9.770 2.608 1.00 91.75 73 GLU A N 1
ATOM 591 C CA . GLU A 1 73 ? 9.801 -11.080 3.012 1.00 91.75 73 GLU A CA 1
ATOM 592 C C . GLU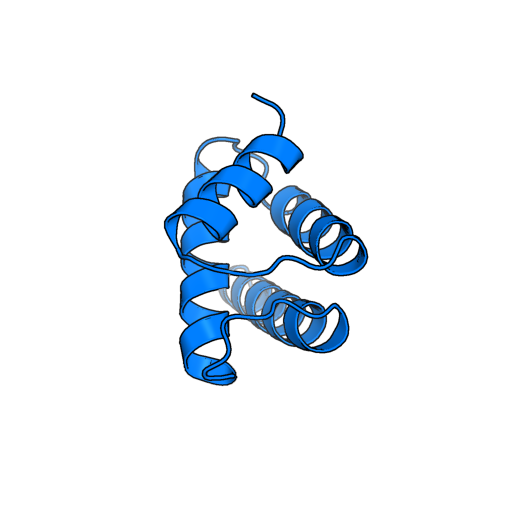 A 1 73 ? 9.520 -12.146 1.941 1.00 91.75 73 GLU A C 1
ATOM 594 O O . GLU A 1 73 ? 10.421 -12.898 1.569 1.00 91.75 73 GLU A O 1
ATOM 599 N N . GLY A 1 74 ? 8.309 -12.168 1.373 1.00 86.31 74 GLY A N 1
ATOM 600 C CA . GLY A 1 74 ? 7.965 -13.057 0.261 1.00 86.31 74 GLY A CA 1
ATOM 601 C C . GLY A 1 74 ? 8.808 -12.812 -0.996 1.00 86.31 74 GLY A C 1
ATOM 602 O O . GLY A 1 74 ? 9.291 -13.762 -1.610 1.00 86.31 74 GLY A O 1
ATOM 603 N N . LEU A 1 75 ? 9.046 -11.546 -1.355 1.00 82.31 75 LEU A N 1
ATOM 604 C CA . LEU A 1 75 ? 9.905 -11.180 -2.490 1.00 82.31 75 LEU A CA 1
ATOM 605 C C . LEU A 1 75 ? 11.372 -11.572 -2.277 1.00 82.31 75 LEU A C 1
ATOM 607 O O . LEU A 1 75 ? 12.050 -11.936 -3.237 1.00 82.31 75 LEU A O 1
ATOM 611 N N . ALA A 1 76 ? 11.863 -11.503 -1.039 1.00 80.69 76 ALA A N 1
ATOM 612 C CA . ALA A 1 76 ? 13.218 -11.924 -0.703 1.00 80.69 76 ALA A CA 1
ATOM 613 C C . ALA A 1 76 ? 13.398 -13.441 -0.867 1.00 80.69 76 ALA A C 1
ATOM 615 O O . ALA A 1 76 ? 14.408 -13.867 -1.412 1.00 80.69 76 ALA A O 1
ATOM 616 N N . ILE A 1 77 ? 12.401 -14.244 -0.473 1.00 72.00 77 ILE A N 1
ATOM 617 C CA . ILE A 1 77 ? 12.437 -15.714 -0.597 1.00 72.00 77 ILE A CA 1
ATOM 618 C C . ILE A 1 77 ? 12.448 -16.170 -2.064 1.00 72.00 77 ILE A C 1
ATOM 620 O O . ILE A 1 77 ? 13.033 -17.197 -2.381 1.00 72.00 77 ILE A O 1
ATOM 624 N N . ILE A 1 78 ? 11.806 -15.429 -2.970 1.00 64.50 78 ILE A N 1
ATOM 625 C CA . ILE A 1 78 ? 11.748 -15.780 -4.402 1.00 64.50 78 ILE A CA 1
ATOM 626 C C . ILE A 1 78 ? 13.086 -15.500 -5.120 1.00 64.50 78 ILE A C 1
ATOM 628 O O . ILE A 1 78 ? 13.335 -16.061 -6.186 1.00 64.50 78 ILE A O 1
ATOM 632 N N . ASN A 1 79 ? 13.941 -14.645 -4.551 1.00 58.12 79 ASN A N 1
ATOM 633 C CA . ASN A 1 79 ? 15.209 -14.215 -5.150 1.00 58.12 79 ASN A CA 1
ATOM 634 C C . ASN A 1 79 ? 16.458 -14.924 -4.575 1.00 58.12 79 ASN A C 1
ATOM 636 O O . ASN A 1 79 ? 17.569 -14.503 -4.910 1.00 58.12 79 ASN A O 1
ATOM 640 N N . ASP A 1 80 ? 16.289 -15.964 -3.750 1.00 47.03 80 ASP A N 1
ATOM 641 C CA . ASP A 1 80 ? 17.356 -16.828 -3.198 1.00 47.03 80 ASP A CA 1
ATOM 642 C C . ASP A 1 80 ? 17.322 -18.226 -3.849 1.00 47.03 80 ASP A C 1
ATOM 644 O O . ASP A 1 80 ? 18.403 -18.732 -4.237 1.00 47.03 80 ASP A O 1
#

Secondary structure (DSSP, 8-state):
--HHHHHHHHHHHTT-EE-HHHHHHHHHHHHT--STTHHHHHHHHHHHHHHHHH--SEE-HHHHHHHHHHHHHHHHHHT-

Foldseek 3Di:
DDLLVLLVVVLVVVVAAEDPLLSVLLVVLLVVPVDPVVSNVSSVVLVVQLCVPPVDRYRDNVSSNVSSVVVVVVVVVVVD

Organism: NCBI:txid429701

pLDDT: mean 88.9, std 8.29, range [47.03, 95.38]